Protein AF-A0A7S0VWJ6-F1 (afdb_monomer_lite)

Foldseek 3Di:
DDDDDDDDDDDDDDDPPPPPPLFDDAQWEWLDSVDDIGGAAPQWHDDRYNDIDGPAPPFDWDDDDGAIDTQFHPWQWAFAPPVDRNHTHTHGHDLQWAWAGNRDNVTDTDGDDPPCWHAPRRYDTDPDDPPPDDPPDPPPPPPDDPPPVVVVVPPD

Radius of gyration: 28.24 Å; chains: 1; bounding box: 87×66×67 Å

pLDDT: mean 74.47, std 19.76, range [38.5, 94.38]

Organism: NCBI:txid464990

Structure (mmCIF, N/CA/C/O backbone):
data_AF-A0A7S0VWJ6-F1
#
_entry.id   AF-A0A7S0VWJ6-F1
#
loop_
_atom_site.group_PDB
_atom_site.id
_atom_site.type_symbol
_atom_site.label_atom_id
_atom_site.label_alt_id
_atom_site.label_comp_id
_atom_site.label_asym_id
_atom_site.label_entity_id
_atom_site.label_seq_id
_atom_site.pdbx_PDB_ins_code
_atom_site.Cartn_x
_atom_site.Cartn_y
_atom_site.Cartn_z
_atom_site.occupancy
_atom_site.B_iso_or_equiv
_atom_site.auth_seq_id
_atom_site.auth_comp_id
_atom_site.auth_asym_id
_atom_site.auth_atom_id
_atom_site.pdbx_PDB_model_num
ATOM 1 N N . GLU A 1 1 ? 66.204 1.557 -37.437 1.00 38.50 1 GLU A N 1
ATOM 2 C CA . GLU A 1 1 ? 64.951 2.253 -37.789 1.00 38.50 1 GLU A CA 1
ATOM 3 C C . GLU A 1 1 ? 63.945 1.987 -36.679 1.00 38.50 1 GLU A C 1
ATOM 5 O O . GLU A 1 1 ? 63.497 0.860 -36.525 1.00 38.50 1 GLU A O 1
ATOM 10 N N . GLY A 1 2 ? 63.767 2.957 -35.779 1.00 39.78 2 GLY A N 1
ATOM 11 C CA . GLY A 1 2 ? 63.001 2.805 -34.538 1.00 39.78 2 GLY A CA 1
ATOM 12 C C . GLY A 1 2 ? 61.764 3.691 -34.578 1.00 39.78 2 GLY A C 1
ATOM 13 O O . GLY A 1 2 ? 61.888 4.906 -34.694 1.00 39.78 2 GLY A O 1
ATOM 14 N N . HIS A 1 3 ? 60.581 3.083 -34.526 1.00 42.06 3 HIS A N 1
ATOM 15 C CA . HIS A 1 3 ? 59.308 3.797 -34.582 1.00 42.06 3 HIS A CA 1
ATOM 16 C C . HIS A 1 3 ? 58.908 4.293 -33.188 1.00 42.06 3 HIS A C 1
ATOM 18 O O . HIS A 1 3 ? 58.848 3.530 -32.225 1.00 42.06 3 HIS A O 1
ATOM 24 N N . GLN A 1 4 ? 58.640 5.593 -33.100 1.00 44.69 4 GLN A N 1
ATOM 25 C CA . GLN A 1 4 ? 58.267 6.312 -31.889 1.00 44.69 4 GLN A CA 1
ATOM 26 C C . GLN A 1 4 ? 56.749 6.226 -31.678 1.00 44.69 4 GLN A C 1
ATOM 28 O O . GLN A 1 4 ? 55.974 6.760 -32.468 1.00 44.69 4 GLN A O 1
ATOM 33 N N . ALA A 1 5 ? 56.319 5.537 -30.619 1.00 43.12 5 ALA A N 1
ATOM 34 C CA . ALA A 1 5 ? 54.917 5.458 -30.217 1.00 43.12 5 ALA A CA 1
ATOM 35 C C . ALA A 1 5 ? 54.565 6.611 -29.260 1.00 43.12 5 ALA A C 1
ATOM 37 O O . ALA A 1 5 ? 55.183 6.776 -28.207 1.00 43.12 5 ALA A O 1
ATOM 38 N N . LEU A 1 6 ? 53.559 7.404 -29.632 1.00 42.78 6 LEU A N 1
ATOM 39 C CA . LEU A 1 6 ? 52.974 8.461 -28.808 1.00 42.78 6 LEU A CA 1
ATOM 40 C C . LEU A 1 6 ? 52.219 7.840 -27.618 1.00 42.78 6 LEU A C 1
ATOM 42 O O . LEU A 1 6 ? 51.250 7.105 -27.798 1.00 42.78 6 LEU A O 1
ATOM 46 N N . ARG A 1 7 ? 52.667 8.142 -26.392 1.00 40.19 7 ARG A N 1
ATOM 47 C CA . ARG A 1 7 ? 51.952 7.845 -25.141 1.00 40.19 7 ARG A CA 1
ATOM 48 C C . ARG A 1 7 ? 50.910 8.932 -24.878 1.00 40.19 7 ARG A C 1
ATOM 50 O O . ARG A 1 7 ? 51.279 10.066 -24.592 1.00 40.19 7 ARG A O 1
ATOM 57 N N . PHE A 1 8 ? 49.636 8.555 -24.887 1.00 40.03 8 PHE A N 1
ATOM 58 C CA . PHE A 1 8 ? 48.571 9.305 -24.220 1.00 40.03 8 PHE A CA 1
ATOM 59 C C . PHE A 1 8 ? 48.316 8.688 -22.831 1.00 40.03 8 PHE A C 1
ATOM 61 O O . PHE A 1 8 ? 48.251 7.460 -22.731 1.00 40.03 8 PHE A O 1
ATOM 68 N N . PRO A 1 9 ? 48.181 9.486 -21.756 1.00 41.28 9 PRO A N 1
ATOM 69 C CA . PRO A 1 9 ? 47.731 8.983 -20.466 1.00 41.28 9 PRO A CA 1
ATOM 70 C C . PRO A 1 9 ? 46.206 8.806 -20.501 1.00 41.28 9 PRO A C 1
ATOM 72 O O . PRO A 1 9 ? 45.460 9.780 -20.571 1.00 41.28 9 PRO A O 1
ATOM 75 N N . PHE A 1 10 ? 45.746 7.556 -20.466 1.00 39.78 10 PHE A N 1
ATOM 76 C CA . PHE A 1 10 ? 44.341 7.237 -20.218 1.00 39.78 10 PHE A CA 1
ATOM 77 C C . PHE A 1 10 ? 44.035 7.460 -18.730 1.00 39.78 10 PHE A C 1
ATOM 79 O O . PHE A 1 10 ? 44.738 6.890 -17.888 1.00 39.78 10 PHE A O 1
ATOM 86 N N . PRO A 1 11 ? 43.018 8.261 -18.373 1.00 45.56 11 PRO A N 1
ATOM 87 C CA . PRO A 1 11 ? 42.529 8.283 -17.012 1.00 45.56 11 PRO A CA 1
ATOM 88 C C . PRO A 1 11 ? 41.742 6.998 -16.763 1.00 45.56 11 PRO A C 1
ATOM 90 O O . PRO A 1 11 ? 40.836 6.653 -17.515 1.00 45.56 11 PRO A O 1
ATOM 93 N N . GLY A 1 12 ? 42.142 6.308 -15.701 1.00 42.41 12 GLY A N 1
ATOM 94 C CA . GLY A 1 12 ? 41.220 5.818 -14.688 1.00 42.41 12 GLY A CA 1
ATOM 95 C C . GLY A 1 12 ? 40.019 5.009 -15.163 1.00 42.41 12 GLY A C 1
ATOM 96 O O . GLY A 1 12 ? 38.969 5.551 -15.478 1.00 42.41 12 GLY A O 1
ATOM 97 N N . ASP A 1 13 ? 40.170 3.714 -14.928 1.00 41.53 13 ASP A N 1
ATOM 98 C CA . ASP A 1 13 ? 39.228 2.950 -14.118 1.00 41.53 13 ASP A CA 1
ATOM 99 C C . ASP A 1 13 ? 38.172 2.094 -14.833 1.00 41.53 13 ASP A C 1
ATOM 101 O O . ASP A 1 13 ? 37.427 2.495 -15.722 1.00 41.53 13 ASP A O 1
ATOM 105 N N . THR A 1 14 ? 38.166 0.865 -14.325 1.00 42.28 14 THR A N 1
ATOM 106 C CA . THR A 1 14 ? 37.174 -0.194 -14.400 1.00 42.28 14 THR A CA 1
ATOM 107 C C . THR A 1 14 ? 36.882 -0.802 -15.770 1.00 42.28 14 THR A C 1
ATOM 109 O O . THR A 1 14 ? 35.989 -0.424 -16.524 1.00 42.28 14 THR A O 1
ATOM 112 N N . THR A 1 15 ? 37.588 -1.909 -16.007 1.00 43.12 15 THR A N 1
ATOM 113 C CA . THR A 1 15 ? 37.063 -3.098 -16.682 1.00 43.12 15 THR A CA 1
ATOM 114 C C . THR A 1 15 ? 35.561 -3.238 -16.440 1.00 43.12 15 THR A C 1
ATOM 116 O O . THR A 1 15 ? 35.116 -3.616 -15.355 1.00 43.12 15 THR A O 1
ATOM 119 N N . LYS A 1 16 ? 34.779 -2.920 -17.470 1.00 46.81 16 LYS A N 1
ATOM 120 C CA . LYS A 1 16 ? 33.345 -3.164 -17.536 1.00 46.81 16 LYS A CA 1
ATOM 121 C C . LYS A 1 16 ? 33.151 -4.675 -17.624 1.00 46.81 16 LYS A C 1
ATOM 123 O O . LYS A 1 16 ? 33.105 -5.252 -18.707 1.00 46.81 16 LYS A O 1
ATOM 128 N N . THR A 1 17 ? 33.122 -5.321 -16.464 1.00 39.47 17 THR A N 1
ATOM 129 C CA . THR A 1 17 ? 32.684 -6.701 -16.302 1.00 39.47 17 THR A CA 1
ATOM 130 C C . THR A 1 17 ? 31.274 -6.792 -16.875 1.00 39.47 17 THR A C 1
ATOM 132 O O . THR A 1 17 ? 30.316 -6.296 -16.287 1.00 39.47 17 THR A O 1
ATOM 135 N N . LEU A 1 18 ? 31.153 -7.384 -18.062 1.00 49.75 18 LEU A N 1
ATOM 136 C CA . LEU A 1 18 ? 29.891 -7.796 -18.666 1.00 49.75 18 LEU A CA 1
ATOM 137 C C . LEU A 1 18 ? 29.324 -8.965 -17.849 1.00 49.75 18 LEU A C 1
ATOM 139 O O . LEU A 1 18 ? 29.356 -10.117 -18.264 1.00 49.75 18 LEU A O 1
ATOM 143 N N . VAL A 1 19 ? 28.833 -8.662 -16.652 1.00 44.47 19 VAL A N 1
ATOM 144 C CA . VAL A 1 19 ? 27.872 -9.484 -15.923 1.00 44.47 19 VAL A CA 1
ATOM 145 C C . VAL A 1 19 ? 26.616 -8.636 -15.901 1.00 44.47 19 VAL A C 1
ATOM 147 O O . VAL A 1 19 ? 26.580 -7.615 -15.218 1.00 44.47 19 VAL A O 1
ATOM 150 N N . GLY A 1 20 ? 25.633 -9.009 -16.723 1.00 49.31 20 GLY A N 1
ATOM 151 C CA . GLY A 1 20 ? 24.338 -8.343 -16.817 1.00 49.31 20 GLY A CA 1
ATOM 152 C C . GLY A 1 20 ? 23.687 -8.247 -15.443 1.00 49.31 20 GLY A C 1
ATOM 153 O O . GLY A 1 20 ? 23.002 -9.159 -15.000 1.00 49.31 20 GLY A O 1
ATOM 154 N N . SER A 1 21 ? 23.939 -7.142 -14.756 1.00 54.03 21 SER A N 1
ATOM 155 C CA . SER A 1 21 ? 23.242 -6.756 -13.544 1.00 54.03 21 SER A CA 1
ATOM 156 C C . SER A 1 21 ? 22.253 -5.695 -13.977 1.00 54.03 21 SER A C 1
ATOM 158 O O . SER A 1 21 ? 22.536 -4.505 -13.899 1.00 54.03 21 SER A O 1
ATOM 160 N N . SER A 1 22 ? 21.117 -6.142 -14.507 1.00 65.25 22 SER A N 1
ATOM 161 C CA . SER A 1 22 ? 19.922 -5.334 -14.760 1.00 65.25 22 SER A CA 1
ATOM 162 C C . SER A 1 22 ? 19.324 -4.886 -13.423 1.00 65.25 22 SER A C 1
ATOM 164 O O . SER A 1 22 ? 18.241 -5.309 -13.030 1.00 65.25 22 SER A O 1
ATOM 166 N N . ARG A 1 23 ? 20.103 -4.108 -12.668 1.00 77.44 23 ARG A N 1
ATOM 167 C CA . ARG A 1 23 ? 19.723 -3.523 -11.390 1.00 77.44 23 ARG A CA 1
ATOM 168 C C . ARG A 1 23 ? 19.646 -2.018 -11.558 1.00 77.44 23 ARG A C 1
ATOM 170 O O . ARG A 1 23 ? 20.556 -1.406 -12.117 1.00 77.44 23 ARG A O 1
ATOM 177 N N . CYS A 1 24 ? 18.560 -1.449 -11.068 1.00 86.44 24 CYS A N 1
ATOM 178 C CA . CYS A 1 24 ? 18.380 -0.009 -11.005 1.00 86.44 24 CYS A CA 1
ATOM 179 C C . CYS A 1 24 ? 19.172 0.606 -9.849 1.00 86.44 24 CYS A C 1
ATOM 181 O O . CYS A 1 24 ? 19.706 -0.110 -8.998 1.00 86.44 24 CYS A O 1
ATOM 183 N N . GLY A 1 25 ? 19.262 1.938 -9.849 1.00 83.81 25 GLY A N 1
ATOM 184 C CA . GLY A 1 25 ? 19.935 2.691 -8.796 1.00 83.81 25 GLY A CA 1
ATOM 185 C C . GLY A 1 25 ? 19.255 2.558 -7.431 1.00 83.81 25 GLY A C 1
ATOM 186 O O . GLY A 1 25 ? 18.209 1.923 -7.273 1.00 83.81 25 GLY A O 1
ATOM 187 N N . GLU A 1 26 ? 19.861 3.178 -6.423 1.00 82.62 26 GLU A N 1
ATOM 188 C CA . GLU A 1 26 ? 19.284 3.260 -5.082 1.00 82.62 26 GLU A CA 1
ATOM 189 C C . GLU A 1 26 ? 17.925 3.983 -5.122 1.00 82.62 26 GLU A C 1
ATOM 191 O O . GLU A 1 26 ? 17.769 4.996 -5.803 1.00 82.62 26 GLU A O 1
ATOM 196 N N . GLY A 1 27 ? 16.918 3.439 -4.429 1.00 85.00 27 GLY A N 1
ATOM 197 C CA . GLY A 1 27 ? 15.562 3.999 -4.440 1.00 85.00 27 GLY A CA 1
ATOM 198 C C . GLY A 1 27 ? 14.774 3.751 -5.732 1.00 85.00 27 GLY A C 1
ATOM 199 O O . GLY A 1 27 ? 13.761 4.406 -5.965 1.00 85.00 27 GLY A O 1
ATOM 200 N N . GLN A 1 28 ? 15.203 2.805 -6.570 1.00 90.50 28 GLN A N 1
ATOM 201 C CA . GLN A 1 28 ? 14.494 2.401 -7.786 1.00 90.50 28 GLN A CA 1
ATOM 202 C C . GLN A 1 28 ? 14.217 0.893 -7.806 1.00 90.50 28 GLN A C 1
ATOM 204 O O . GLN A 1 28 ? 14.776 0.127 -7.019 1.00 90.50 28 GLN A O 1
ATOM 209 N N . TYR A 1 29 ? 13.343 0.459 -8.710 1.00 91.06 29 TYR A N 1
ATOM 210 C CA . TYR A 1 29 ? 13.063 -0.948 -8.991 1.00 91.06 29 TYR A CA 1
ATOM 211 C C . TYR A 1 29 ? 12.850 -1.178 -10.488 1.00 91.06 29 TYR A C 1
ATOM 213 O O . TYR A 1 29 ? 12.672 -0.240 -11.267 1.00 91.06 29 TYR A O 1
ATOM 221 N N . ILE A 1 30 ? 12.875 -2.450 -10.877 1.00 91.56 30 ILE A N 1
ATOM 222 C CA . ILE A 1 30 ? 12.587 -2.908 -12.235 1.00 91.56 30 ILE A CA 1
ATOM 223 C C . ILE A 1 30 ? 11.862 -4.243 -12.152 1.00 91.56 30 ILE A C 1
ATOM 225 O O . ILE A 1 30 ? 12.344 -5.159 -11.490 1.00 91.56 30 ILE A O 1
ATOM 229 N N . LEU A 1 31 ? 10.691 -4.342 -12.782 1.00 90.00 31 LEU A N 1
ATOM 230 C CA . LEU A 1 31 ? 9.898 -5.575 -12.792 1.00 90.00 31 LEU A CA 1
ATOM 231 C C . LEU A 1 31 ? 10.417 -6.593 -13.805 1.00 90.00 31 LEU A C 1
ATOM 233 O O . LEU A 1 31 ? 10.456 -7.786 -13.516 1.00 90.00 31 LEU A O 1
ATOM 237 N N . ASP A 1 32 ? 10.833 -6.104 -14.968 1.00 86.94 32 ASP A N 1
ATOM 238 C CA . ASP A 1 32 ? 11.315 -6.906 -16.082 1.00 86.94 32 ASP A CA 1
ATOM 239 C C . ASP A 1 32 ? 12.535 -6.212 -16.709 1.00 86.94 32 ASP A C 1
ATOM 241 O O . ASP A 1 32 ? 12.514 -4.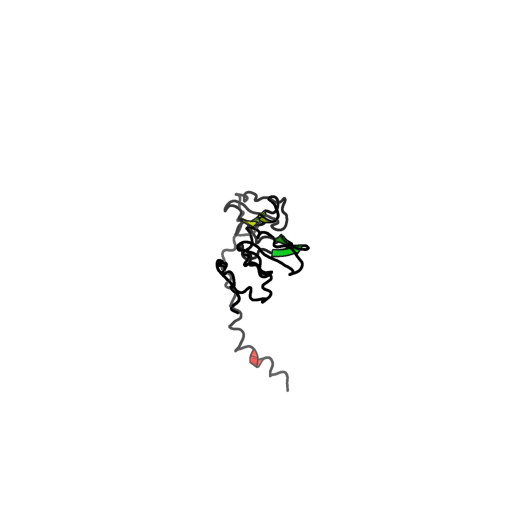989 -16.861 1.00 86.94 32 ASP A O 1
ATOM 245 N N . PRO A 1 33 ? 13.602 -6.946 -17.069 1.00 83.00 33 PRO A N 1
ATOM 246 C CA . PRO A 1 33 ? 14.830 -6.368 -17.618 1.00 83.00 33 PRO A CA 1
ATOM 247 C C . PRO A 1 33 ? 14.651 -5.610 -18.944 1.00 83.00 33 PRO A C 1
ATOM 249 O O . PRO A 1 33 ? 15.568 -4.892 -19.342 1.00 83.00 33 PRO A O 1
ATOM 252 N N . PHE A 1 34 ? 13.520 -5.768 -19.637 1.00 84.25 34 PHE A N 1
ATOM 253 C CA . PHE A 1 34 ? 13.177 -5.011 -20.841 1.00 84.25 34 PHE A CA 1
ATOM 254 C C . PHE A 1 34 ? 12.495 -3.667 -20.539 1.00 84.25 34 PHE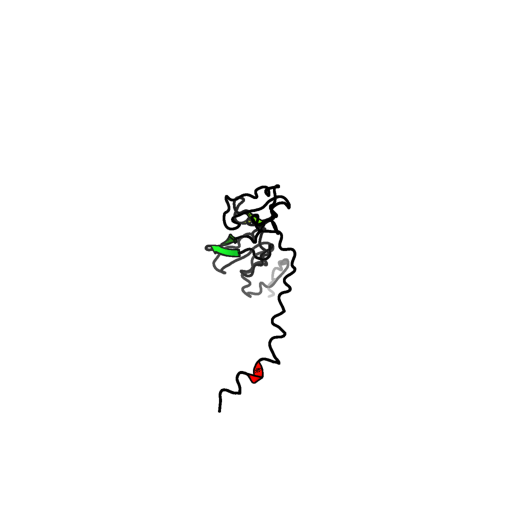 A C 1
ATOM 256 O O . PHE A 1 34 ? 12.368 -2.844 -21.448 1.00 84.25 34 PHE A O 1
ATOM 263 N N . PHE A 1 35 ? 12.080 -3.417 -19.293 1.00 85.50 35 PHE A N 1
ATOM 264 C CA . PHE A 1 35 ? 11.510 -2.138 -18.869 1.00 85.50 35 PHE A CA 1
ATOM 265 C C . PHE A 1 35 ? 12.568 -1.143 -18.391 1.00 85.50 35 PHE A C 1
ATOM 267 O O . PHE A 1 35 ? 13.731 -1.468 -18.149 1.00 85.50 35 PHE A O 1
ATOM 274 N N . SER A 1 36 ? 12.140 0.112 -18.270 1.00 87.88 36 SER A N 1
ATOM 275 C CA . SER A 1 36 ? 12.962 1.172 -17.698 1.00 87.88 36 SER A CA 1
ATOM 276 C C . SER A 1 36 ? 12.925 1.140 -16.168 1.00 87.88 36 SER A C 1
ATOM 278 O O . SER A 1 36 ? 11.993 0.619 -15.560 1.00 87.88 36 SER A O 1
ATOM 280 N N . CYS A 1 37 ? 13.961 1.689 -15.534 1.00 89.56 37 CYS A N 1
ATOM 281 C CA . CYS A 1 37 ? 13.994 1.814 -14.082 1.00 89.56 37 CYS A CA 1
ATOM 282 C C . CYS A 1 37 ? 12.912 2.773 -13.589 1.00 89.56 37 CYS A C 1
ATOM 284 O O . CYS A 1 37 ? 12.821 3.913 -14.047 1.00 89.56 37 CYS A O 1
ATOM 286 N N . VAL A 1 38 ? 12.147 2.321 -12.602 1.00 90.94 38 VAL A N 1
ATOM 287 C CA . VAL A 1 38 ? 11.044 3.072 -12.008 1.00 90.94 38 VAL A CA 1
ATOM 288 C C . VAL A 1 38 ? 11.432 3.540 -10.607 1.00 90.94 38 VAL A C 1
ATOM 290 O O . VAL A 1 38 ? 12.110 2.828 -9.863 1.00 90.94 38 VAL A O 1
ATOM 293 N N . ASN A 1 39 ? 10.992 4.741 -10.227 1.00 92.62 39 ASN A N 1
ATOM 294 C CA . ASN A 1 39 ? 11.178 5.256 -8.871 1.00 92.62 39 ASN A CA 1
ATOM 295 C C . ASN A 1 39 ? 10.379 4.435 -7.857 1.00 92.62 39 ASN A C 1
ATOM 297 O O . ASN A 1 39 ? 9.200 4.150 -8.065 1.00 92.62 39 ASN A O 1
ATOM 301 N N . CYS A 1 40 ? 11.022 4.080 -6.748 1.00 92.88 40 CYS A N 1
ATOM 302 C CA . CYS A 1 40 ? 10.389 3.316 -5.686 1.00 92.88 40 CYS A CA 1
ATOM 303 C C . CYS A 1 40 ? 9.271 4.126 -5.022 1.00 92.88 40 CYS A C 1
ATOM 305 O O . CYS A 1 40 ? 9.509 5.276 -4.641 1.00 92.88 40 CYS A O 1
ATOM 307 N N . PRO A 1 41 ? 8.070 3.552 -4.852 1.00 93.50 41 PRO A N 1
ATOM 308 C CA . PRO A 1 41 ? 7.033 4.220 -4.098 1.00 93.50 41 PRO A CA 1
ATOM 309 C C . PRO A 1 41 ? 7.384 4.288 -2.613 1.00 93.50 41 PRO A C 1
ATOM 311 O O . PRO A 1 41 ? 7.962 3.355 -2.067 1.00 93.50 41 PRO A O 1
ATOM 314 N N . VAL A 1 42 ? 6.967 5.359 -1.937 1.00 93.12 42 VAL A N 1
ATOM 315 C CA . VAL A 1 42 ? 7.223 5.591 -0.501 1.00 93.12 42 VAL A CA 1
ATOM 316 C C . VAL A 1 42 ? 6.728 4.438 0.383 1.00 93.12 42 VAL A C 1
ATOM 318 O O . VAL A 1 42 ? 7.299 4.178 1.438 1.00 93.12 42 VAL A O 1
ATOM 321 N N . GLY A 1 43 ? 5.663 3.745 -0.024 1.00 92.81 43 GLY A N 1
ATOM 322 C CA . GLY A 1 43 ? 5.128 2.585 0.684 1.00 92.81 43 GLY A CA 1
ATOM 323 C C . GLY A 1 43 ? 5.887 1.270 0.456 1.00 92.81 43 GLY A C 1
ATOM 324 O O . GLY A 1 43 ? 5.509 0.264 1.060 1.00 92.81 43 GLY A O 1
ATOM 325 N N . LEU A 1 44 ? 6.933 1.258 -0.376 1.00 93.06 44 LEU A N 1
ATOM 326 C CA . LEU A 1 44 ? 7.798 0.106 -0.626 1.00 93.06 44 LEU A CA 1
ATOM 327 C C . LEU A 1 44 ? 9.261 0.411 -0.276 1.00 93.06 44 LEU A C 1
ATOM 329 O O . LEU A 1 44 ? 9.733 1.542 -0.307 1.00 93.06 44 LEU A O 1
ATOM 333 N N . ILE A 1 45 ? 9.997 -0.653 0.014 1.00 92.56 45 ILE A N 1
ATOM 334 C CA . ILE A 1 45 ? 11.449 -0.675 0.128 1.00 92.56 45 ILE A CA 1
ATOM 335 C C . ILE A 1 45 ? 11.969 -1.394 -1.114 1.00 92.56 45 ILE A C 1
ATOM 337 O O . ILE A 1 45 ? 11.696 -2.582 -1.307 1.00 92.56 45 ILE A O 1
ATOM 341 N N . CYS A 1 46 ? 12.707 -0.671 -1.957 1.00 92.06 46 CYS A N 1
ATOM 342 C CA . CYS A 1 46 ? 13.256 -1.187 -3.209 1.00 92.06 46 CYS A CA 1
ATOM 343 C C . CYS A 1 46 ? 14.784 -1.262 -3.167 1.00 92.06 46 CYS A C 1
ATOM 345 O O . CYS A 1 46 ? 15.448 -0.409 -2.584 1.00 92.06 46 CYS A O 1
ATOM 347 N N . ASN A 1 47 ? 15.343 -2.271 -3.837 1.00 88.88 47 ASN A N 1
ATOM 348 C CA . ASN A 1 47 ? 16.783 -2.553 -3.886 1.00 88.88 47 ASN A CA 1
ATOM 349 C C . ASN A 1 47 ? 17.349 -2.568 -5.323 1.00 88.88 47 ASN A C 1
ATOM 351 O O . ASN A 1 47 ? 18.360 -3.227 -5.587 1.00 88.88 47 ASN A O 1
ATOM 355 N N . GLY A 1 48 ? 16.662 -1.921 -6.266 1.00 87.19 48 GLY A N 1
ATOM 356 C CA . GLY A 1 48 ? 17.027 -1.935 -7.680 1.00 87.19 48 GLY A CA 1
ATOM 357 C C . GLY A 1 48 ? 16.571 -3.178 -8.448 1.00 87.19 48 GLY A C 1
ATOM 358 O O . GLY A 1 48 ? 16.985 -3.343 -9.590 1.00 87.19 48 GLY A O 1
ATOM 359 N N . THR A 1 49 ? 15.758 -4.063 -7.862 1.00 88.25 49 THR A N 1
ATOM 360 C CA . THR A 1 49 ? 15.241 -5.288 -8.513 1.00 88.25 49 THR A CA 1
ATOM 361 C C . THR A 1 49 ? 13.718 -5.379 -8.418 1.00 88.25 49 THR A C 1
ATOM 363 O O . THR A 1 49 ? 13.084 -4.487 -7.866 1.00 88.25 49 THR A O 1
ATOM 366 N N . ASN A 1 50 ? 13.126 -6.463 -8.923 1.00 87.25 50 ASN A N 1
ATOM 367 C CA . ASN A 1 50 ? 11.696 -6.752 -8.789 1.00 87.25 50 ASN A CA 1
ATOM 368 C C . ASN A 1 50 ? 11.298 -7.223 -7.377 1.00 87.25 50 ASN A C 1
ATOM 370 O O . ASN A 1 50 ? 10.113 -7.384 -7.093 1.00 87.25 50 ASN A O 1
ATOM 374 N N . LEU A 1 51 ? 12.272 -7.467 -6.496 1.00 88.62 51 LEU A N 1
ATOM 375 C CA . LEU A 1 51 ? 12.034 -7.843 -5.108 1.00 88.62 51 LEU A CA 1
ATOM 376 C C . LEU A 1 51 ? 11.879 -6.580 -4.259 1.00 88.62 51 LEU A C 1
ATOM 378 O O . LEU A 1 51 ? 12.860 -5.903 -3.949 1.00 88.62 51 LEU A O 1
ATOM 382 N N . VAL A 1 52 ? 10.639 -6.293 -3.870 1.00 90.44 52 VAL A N 1
ATOM 383 C CA . VAL A 1 52 ? 10.271 -5.156 -3.019 1.00 90.44 52 VAL A CA 1
ATOM 384 C C . VAL A 1 52 ? 9.640 -5.640 -1.719 1.00 90.44 52 VAL A C 1
ATOM 386 O O . VAL A 1 52 ? 9.088 -6.739 -1.655 1.00 90.44 52 VAL A O 1
ATOM 389 N N . GLN A 1 53 ? 9.718 -4.820 -0.675 1.00 92.31 53 GLN A N 1
ATOM 390 C CA . GLN A 1 53 ? 9.076 -5.098 0.611 1.00 92.31 53 GLN A CA 1
ATOM 391 C C . GLN A 1 53 ? 8.118 -3.966 0.983 1.00 92.31 53 GLN A C 1
ATOM 393 O O . GLN A 1 53 ? 8.494 -2.804 0.844 1.00 92.31 53 GLN A O 1
ATOM 398 N N . PRO A 1 54 ? 6.901 -4.257 1.467 1.00 93.69 54 PRO A N 1
ATOM 399 C CA . PRO A 1 54 ? 6.004 -3.220 1.949 1.00 93.69 54 PRO A CA 1
ATOM 400 C C . PRO A 1 54 ? 6.536 -2.599 3.240 1.00 93.69 54 PRO A C 1
ATOM 402 O O . PRO A 1 54 ? 6.932 -3.302 4.166 1.00 93.69 54 PRO A O 1
ATOM 405 N N . VAL A 1 55 ? 6.513 -1.268 3.308 1.00 94.19 55 VAL A N 1
ATOM 406 C CA . VAL A 1 55 ? 6.846 -0.519 4.531 1.00 94.19 55 VAL A CA 1
ATOM 407 C C . VAL A 1 55 ? 5.791 -0.762 5.612 1.00 94.19 55 VAL A C 1
ATOM 409 O O . VAL A 1 55 ? 6.109 -0.845 6.795 1.00 94.19 55 VAL A O 1
ATOM 412 N N . THR A 1 56 ? 4.526 -0.886 5.208 1.00 92.62 56 THR A N 1
ATOM 413 C CA . THR A 1 56 ? 3.408 -1.198 6.101 1.00 92.62 56 THR A CA 1
ATOM 414 C C . THR A 1 56 ? 3.083 -2.686 6.018 1.00 92.62 56 THR A C 1
ATOM 416 O O . THR A 1 56 ? 2.683 -3.180 4.964 1.00 92.62 56 THR A O 1
ATOM 419 N N . GLU A 1 57 ? 3.226 -3.402 7.131 1.00 92.00 57 GLU A N 1
ATOM 420 C CA . GLU A 1 57 ? 2.880 -4.823 7.205 1.00 92.00 57 GLU A CA 1
ATOM 421 C C . GLU A 1 57 ? 1.392 -5.048 6.894 1.00 92.00 57 GLU A C 1
ATOM 423 O O . GLU A 1 57 ? 0.525 -4.325 7.383 1.00 92.00 57 GLU A O 1
ATOM 428 N N . GLY A 1 58 ? 1.095 -6.042 6.055 1.00 88.81 58 GLY A N 1
ATOM 429 C CA . GLY A 1 58 ? -0.270 -6.335 5.608 1.00 88.81 58 GLY A CA 1
ATOM 430 C C . GLY A 1 58 ? -0.789 -5.443 4.474 1.00 88.81 58 GLY A C 1
ATOM 431 O O . GLY A 1 58 ? -1.935 -5.612 4.073 1.00 88.81 58 GLY A O 1
ATOM 432 N N . ALA A 1 59 ? 0.019 -4.522 3.934 1.00 93.62 59 ALA A N 1
ATOM 433 C CA . ALA A 1 59 ? -0.325 -3.806 2.706 1.00 93.62 59 ALA A CA 1
ATOM 434 C C . ALA A 1 59 ? -0.236 -4.733 1.484 1.00 93.62 59 ALA A C 1
ATOM 436 O O . ALA A 1 59 ? 0.745 -5.465 1.316 1.00 93.62 59 ALA A O 1
ATOM 437 N N . VAL A 1 60 ? -1.238 -4.669 0.609 1.00 93.69 60 VAL A N 1
ATOM 438 C CA . VAL A 1 60 ? -1.331 -5.499 -0.594 1.00 93.69 60 VAL A CA 1
ATOM 439 C C . VAL A 1 60 ? -0.938 -4.676 -1.809 1.00 93.69 60 VAL A C 1
ATOM 441 O O . VAL A 1 60 ? -1.558 -3.661 -2.133 1.00 93.69 60 VAL A O 1
ATOM 444 N N . TRP A 1 61 ? 0.087 -5.155 -2.505 1.00 93.94 61 TRP A N 1
ATOM 445 C CA . TRP A 1 61 ? 0.602 -4.556 -3.728 1.00 93.94 61 TRP A CA 1
ATOM 446 C C . TRP A 1 61 ? 0.408 -5.514 -4.892 1.00 93.94 61 TRP A C 1
ATOM 448 O O . TRP A 1 61 ? 0.631 -6.718 -4.760 1.00 93.94 61 TRP A O 1
ATOM 458 N N . VAL A 1 62 ? 0.031 -4.970 -6.041 1.00 93.38 62 VAL A N 1
ATOM 459 C CA . VAL A 1 62 ? -0.070 -5.711 -7.299 1.00 93.38 62 VAL A CA 1
ATOM 460 C C . VAL A 1 62 ? 0.826 -5.075 -8.347 1.00 93.38 62 VAL A C 1
ATOM 462 O O . VAL A 1 62 ? 1.152 -3.891 -8.279 1.00 93.38 62 VAL A O 1
ATOM 465 N N . THR A 1 63 ? 1.229 -5.864 -9.331 1.00 91.38 63 THR A N 1
ATOM 466 C CA . THR A 1 63 ? 1.911 -5.363 -10.523 1.00 91.38 63 THR A CA 1
ATOM 467 C C . THR A 1 63 ? 0.876 -4.924 -11.557 1.00 91.38 63 THR A C 1
ATOM 469 O O . THR A 1 63 ? 0.041 -5.731 -11.964 1.00 91.38 63 THR A O 1
ATOM 472 N N . ASP A 1 64 ? 0.954 -3.673 -12.000 1.00 89.06 64 ASP A N 1
ATOM 473 C CA . ASP A 1 64 ? 0.151 -3.079 -13.071 1.00 89.06 64 ASP A CA 1
ATOM 474 C C . ASP A 1 64 ? 1.090 -2.653 -14.212 1.00 89.06 64 ASP A C 1
ATOM 476 O O . ASP A 1 64 ? 1.693 -1.577 -14.194 1.00 89.06 64 ASP A O 1
ATOM 480 N N . GLY A 1 65 ? 1.289 -3.553 -15.179 1.00 88.31 65 GLY A N 1
ATOM 481 C CA . GLY A 1 65 ? 2.263 -3.367 -16.256 1.00 88.31 65 GLY A CA 1
ATOM 482 C C . GLY A 1 65 ? 3.705 -3.342 -15.737 1.00 88.31 65 GLY A C 1
ATOM 483 O O . GLY A 1 65 ? 4.188 -4.334 -15.198 1.00 88.31 65 GLY A O 1
ATOM 484 N N . GLU A 1 66 ? 4.391 -2.210 -15.913 1.00 89.19 66 GLU A N 1
ATOM 485 C CA . GLU A 1 66 ? 5.771 -1.989 -15.448 1.00 89.19 66 GLU A CA 1
ATOM 486 C C . GLU A 1 66 ? 5.856 -1.389 -14.025 1.00 89.19 66 GLU A C 1
ATOM 488 O O . GLU A 1 66 ? 6.954 -1.157 -13.520 1.00 89.19 66 GLU A O 1
ATOM 493 N N . PHE A 1 67 ? 4.714 -1.175 -13.352 1.00 91.12 67 PHE A N 1
ATOM 494 C CA . PHE A 1 67 ? 4.633 -0.498 -12.053 1.00 91.12 67 PHE A CA 1
ATOM 495 C C . PHE A 1 67 ? 4.055 -1.385 -10.943 1.00 91.12 67 PHE A C 1
ATOM 497 O O . PHE A 1 67 ? 3.230 -2.262 -11.188 1.00 91.12 67 PHE A O 1
ATOM 504 N N . PHE A 1 68 ? 4.424 -1.102 -9.693 1.00 91.69 68 PHE A N 1
ATOM 505 C CA . PHE A 1 68 ? 3.688 -1.562 -8.516 1.00 91.69 68 PHE A CA 1
ATOM 506 C C . PHE A 1 68 ? 2.574 -0.577 -8.143 1.00 91.69 68 PHE A C 1
ATOM 508 O O . PHE A 1 68 ? 2.799 0.633 -8.036 1.00 91.69 68 PHE A O 1
ATOM 515 N N . THR A 1 69 ? 1.390 -1.118 -7.879 1.00 92.81 69 THR A N 1
ATOM 516 C CA . THR A 1 69 ? 0.200 -0.379 -7.458 1.00 92.81 69 THR A CA 1
ATOM 517 C C . THR A 1 69 ? -0.278 -0.914 -6.115 1.00 92.81 69 THR A C 1
ATOM 519 O O . THR A 1 69 ? -0.453 -2.121 -5.936 1.00 92.81 69 THR A O 1
ATOM 522 N N . LEU A 1 70 ? -0.471 -0.011 -5.159 1.00 93.81 70 LEU A N 1
ATOM 523 C CA . LEU A 1 70 ? -1.038 -0.325 -3.854 1.00 93.81 70 LEU A CA 1
ATOM 524 C C . LEU A 1 70 ? -2.556 -0.436 -4.002 1.00 93.81 70 LEU A C 1
ATOM 526 O O . LEU A 1 70 ? -3.199 0.518 -4.440 1.00 93.81 70 LEU A O 1
ATOM 530 N N . VAL A 1 71 ? -3.118 -1.592 -3.654 1.00 93.25 71 VAL A N 1
ATOM 531 C CA . VAL A 1 71 ? -4.558 -1.863 -3.822 1.00 93.25 71 VAL A CA 1
ATOM 532 C C . VAL A 1 71 ? -5.303 -1.955 -2.504 1.00 93.25 71 VAL A C 1
ATOM 534 O O . VAL A 1 71 ? -6.493 -1.672 -2.462 1.00 93.25 71 VAL A O 1
ATOM 537 N N . GLU A 1 72 ? -4.621 -2.331 -1.424 1.00 92.38 72 GLU A N 1
ATOM 538 C CA . GLU A 1 72 ? -5.259 -2.486 -0.123 1.00 92.38 72 GLU A CA 1
ATOM 539 C C . GLU A 1 72 ? -4.278 -2.171 0.998 1.00 92.38 72 GLU A C 1
ATOM 541 O O . GLU A 1 72 ? -3.102 -2.549 0.963 1.00 92.38 72 GLU A O 1
ATOM 546 N N . CYS A 1 73 ? -4.784 -1.481 2.013 1.00 93.69 73 CYS A N 1
ATOM 547 C CA . CYS A 1 73 ? -4.067 -1.209 3.245 1.00 93.69 73 CYS A CA 1
ATOM 548 C C . CYS A 1 73 ? -4.637 -2.030 4.407 1.00 93.69 73 CYS A C 1
ATOM 550 O O . CYS A 1 73 ? -5.830 -2.334 4.424 1.00 93.69 73 CYS A O 1
ATOM 552 N N . PRO A 1 74 ? -3.817 -2.353 5.420 1.00 92.44 74 PRO A N 1
ATOM 553 C CA . PRO A 1 74 ? -4.309 -3.034 6.609 1.00 92.44 74 PRO A CA 1
ATOM 554 C C . PRO A 1 74 ? -5.335 -2.173 7.356 1.00 92.44 74 PRO A C 1
ATOM 556 O O . PRO A 1 74 ? -5.367 -0.945 7.231 1.00 92.44 74 PRO A O 1
ATOM 559 N N . VAL A 1 75 ? -6.143 -2.824 8.196 1.00 89.38 75 VAL A N 1
ATOM 560 C CA . VAL A 1 75 ? -7.164 -2.159 9.020 1.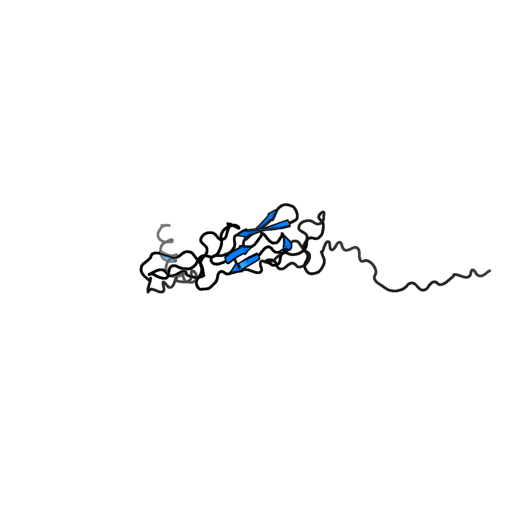00 89.38 75 VAL A CA 1
ATOM 561 C C . VAL A 1 75 ? -6.570 -0.962 9.772 1.00 89.38 75 VAL A C 1
ATOM 563 O O . VAL A 1 75 ? -5.451 -1.011 10.291 1.00 89.38 75 VAL A O 1
ATOM 566 N N . GLY A 1 76 ? -7.322 0.140 9.790 1.00 89.31 76 GLY A N 1
ATOM 567 C CA . GLY A 1 76 ? -6.889 1.391 10.410 1.00 89.31 76 GLY A CA 1
ATOM 568 C C . GLY A 1 76 ? -5.905 2.206 9.585 1.00 89.31 76 GLY A C 1
ATOM 569 O O . GLY A 1 76 ? -5.410 3.216 10.083 1.00 89.31 76 GLY A O 1
ATOM 570 N N . HIS A 1 77 ? -5.623 1.809 8.344 1.00 93.31 77 HIS A N 1
ATOM 571 C CA . HIS A 1 77 ? -4.825 2.593 7.412 1.00 93.31 77 HIS A CA 1
ATOM 572 C C . HIS A 1 77 ? -5.652 2.971 6.185 1.00 93.31 77 HIS A C 1
ATOM 574 O O . HIS A 1 77 ? -6.384 2.155 5.624 1.00 93.31 77 HIS A O 1
ATOM 580 N N . ARG A 1 78 ? -5.522 4.229 5.776 1.00 92.62 78 ARG A N 1
ATOM 581 C CA . ARG A 1 78 ? -6.063 4.776 4.538 1.00 92.62 78 ARG A CA 1
ATOM 582 C C . ARG A 1 78 ? -5.109 4.507 3.382 1.00 92.62 78 ARG A C 1
ATOM 584 O O . ARG A 1 78 ? -3.895 4.667 3.531 1.00 92.62 78 ARG A O 1
ATOM 591 N N . LEU A 1 79 ? -5.688 4.177 2.235 1.00 93.69 79 LEU A N 1
ATOM 592 C CA . LEU A 1 79 ? -5.006 4.068 0.956 1.00 93.69 79 LEU A CA 1
ATOM 593 C C . LEU A 1 79 ? -4.713 5.460 0.375 1.00 93.69 79 LEU A C 1
ATOM 595 O O . LEU A 1 79 ? -5.618 6.142 -0.096 1.00 93.69 79 LEU A O 1
ATOM 599 N N . ASP A 1 80 ? -3.451 5.892 0.392 1.00 92.25 80 ASP A N 1
ATOM 600 C CA . ASP A 1 80 ? -3.028 7.176 -0.180 1.00 92.25 80 ASP A CA 1
ATOM 601 C C . ASP A 1 80 ? -2.296 6.949 -1.511 1.00 92.25 80 ASP A C 1
ATOM 603 O O . ASP A 1 80 ? -1.080 6.767 -1.529 1.00 92.25 80 ASP A O 1
ATOM 607 N N . ILE A 1 81 ? -3.034 6.987 -2.628 1.00 90.31 81 ILE A N 1
ATOM 608 C CA . ILE A 1 81 ? -2.495 6.817 -3.999 1.00 90.31 81 ILE A CA 1
ATOM 609 C C . ILE A 1 81 ? -2.636 8.065 -4.890 1.00 90.31 81 ILE A C 1
ATOM 611 O O . ILE A 1 81 ? -2.105 8.109 -5.996 1.00 90.31 81 ILE A O 1
ATOM 615 N N . GLN A 1 82 ? -3.328 9.108 -4.418 1.00 83.69 82 GLN A N 1
ATOM 616 C CA . GLN A 1 82 ? -3.651 10.299 -5.222 1.00 83.69 82 GLN A CA 1
ATOM 617 C C . GLN A 1 82 ? -2.440 11.194 -5.532 1.00 83.69 82 GLN A C 1
ATOM 619 O O . GLN A 1 82 ? -2.475 11.992 -6.463 1.00 83.69 82 GLN A O 1
ATOM 624 N N . ALA A 1 83 ? -1.364 11.073 -4.754 1.00 83.31 83 ALA A N 1
ATOM 625 C CA . ALA A 1 83 ? -0.183 11.927 -4.859 1.00 83.31 83 ALA A CA 1
ATOM 626 C C . ALA A 1 83 ? 0.829 11.475 -5.930 1.00 83.31 83 ALA A C 1
ATOM 628 O O . ALA A 1 83 ? 1.927 12.022 -5.972 1.00 83.31 83 ALA A O 1
ATOM 629 N N . GLY A 1 84 ? 0.484 10.485 -6.757 1.00 85.81 84 GLY A N 1
ATOM 630 C CA . GLY A 1 84 ? 1.368 9.917 -7.775 1.00 85.81 84 GLY A CA 1
ATOM 631 C C . GLY A 1 84 ? 1.816 8.495 -7.444 1.00 85.81 84 GLY A C 1
ATOM 632 O O . GLY A 1 84 ? 1.676 8.020 -6.313 1.00 85.81 84 GLY A O 1
ATOM 633 N N . ARG A 1 85 ? 2.360 7.804 -8.452 1.00 86.94 85 ARG A N 1
ATOM 634 C CA . ARG A 1 85 ? 2.742 6.385 -8.354 1.00 86.94 85 ARG A CA 1
ATOM 635 C C . ARG A 1 85 ? 3.871 6.173 -7.352 1.00 86.94 85 ARG A C 1
ATOM 637 O O . ARG A 1 85 ? 3.886 5.165 -6.663 1.00 86.94 85 ARG A O 1
ATOM 644 N N . GLU A 1 86 ? 4.767 7.137 -7.237 1.00 88.88 86 GLU A N 1
ATOM 645 C CA . GLU A 1 86 ? 5.894 7.181 -6.312 1.00 88.88 86 GLU A CA 1
ATOM 646 C C . GLU A 1 86 ? 5.483 7.539 -4.875 1.00 88.88 86 GLU A C 1
ATOM 648 O O . GLU A 1 86 ? 6.216 7.273 -3.929 1.00 88.88 86 GLU A O 1
ATOM 653 N N . ASN A 1 87 ? 4.287 8.090 -4.670 1.00 91.81 87 ASN A N 1
ATOM 654 C CA . ASN A 1 87 ? 3.836 8.522 -3.347 1.00 91.81 87 ASN A CA 1
ATOM 655 C C . ASN A 1 87 ? 2.806 7.582 -2.711 1.00 91.81 87 ASN A C 1
ATOM 657 O O . ASN A 1 87 ? 2.339 7.871 -1.604 1.00 91.81 87 ASN A O 1
ATOM 661 N N . GLN A 1 88 ? 2.497 6.468 -3.384 1.00 94.06 88 GLN A N 1
ATOM 662 C CA . GLN A 1 88 ? 1.592 5.428 -2.902 1.00 94.06 88 GLN A CA 1
ATOM 663 C C . GLN A 1 88 ? 2.047 4.899 -1.541 1.00 94.06 88 GLN A C 1
ATOM 665 O O . GLN A 1 88 ? 3.190 4.455 -1.391 1.00 94.06 88 GLN A O 1
ATOM 670 N N . ARG A 1 89 ? 1.164 4.948 -0.541 1.00 94.38 89 ARG A N 1
ATOM 671 C CA . ARG A 1 89 ? 1.433 4.448 0.814 1.00 94.38 89 ARG A CA 1
ATOM 672 C C . ARG A 1 89 ? 0.150 4.176 1.592 1.00 94.38 89 ARG A C 1
ATOM 674 O O . ARG A 1 89 ? -0.916 4.687 1.260 1.00 94.38 89 ARG A O 1
ATOM 681 N N . CYS A 1 90 ? 0.296 3.440 2.686 1.00 94.38 90 CYS A N 1
ATOM 682 C CA . CYS A 1 90 ? -0.740 3.300 3.697 1.00 94.38 90 CYS A CA 1
ATOM 683 C C . CYS A 1 90 ? -0.513 4.313 4.821 1.00 94.38 90 CYS A C 1
ATOM 685 O O . CYS A 1 90 ? 0.513 4.277 5.501 1.00 94.38 90 CYS A O 1
ATOM 687 N N . THR A 1 91 ? -1.475 5.204 5.045 1.00 92.50 91 THR A N 1
ATOM 688 C CA . THR A 1 91 ? -1.407 6.197 6.124 1.00 92.50 91 THR A CA 1
ATOM 689 C C . THR A 1 91 ? -2.315 5.778 7.263 1.00 92.50 91 THR A C 1
ATOM 691 O O . THR A 1 91 ? -3.523 5.642 7.088 1.00 92.50 91 THR A O 1
ATOM 694 N N . LYS A 1 92 ? -1.745 5.592 8.452 1.00 92.19 92 LYS A N 1
ATOM 695 C CA . LYS A 1 92 ? -2.506 5.228 9.649 1.00 92.19 92 LYS A CA 1
ATOM 696 C C . LYS A 1 92 ? -3.513 6.328 10.017 1.00 92.19 92 LYS A C 1
ATOM 698 O O . LYS A 1 92 ? -3.153 7.505 10.066 1.00 92.19 92 LYS A O 1
ATOM 703 N N . CYS A 1 93 ? -4.754 5.939 10.300 1.00 90.81 93 CYS A N 1
ATOM 704 C CA . CYS A 1 93 ? -5.761 6.822 10.882 1.00 90.81 93 CYS A CA 1
ATOM 705 C C . CYS A 1 93 ? -5.370 7.231 12.311 1.00 90.81 93 CYS A C 1
ATOM 707 O O . CYS A 1 93 ? -4.582 6.554 12.981 1.00 90.81 93 CYS A O 1
ATOM 709 N N . ARG A 1 94 ? -5.911 8.356 12.787 1.00 88.75 94 ARG A N 1
ATOM 710 C CA . ARG A 1 94 ? -5.696 8.799 14.172 1.00 88.75 94 ARG A CA 1
ATOM 711 C C . ARG A 1 94 ? -6.341 7.827 15.160 1.00 88.75 94 ARG A C 1
ATOM 713 O O . ARG A 1 94 ? -7.217 7.052 14.797 1.00 88.75 94 ARG A O 1
ATOM 720 N N . GLU A 1 95 ? -5.911 7.874 16.418 1.00 82.00 95 GLU A N 1
ATOM 721 C CA . GLU A 1 95 ? -6.419 6.978 17.471 1.00 82.00 95 GLU A CA 1
ATOM 722 C C . GLU A 1 95 ? -7.925 7.146 17.738 1.00 82.00 95 GLU A C 1
ATOM 724 O O . GLU A 1 95 ? -8.587 6.196 18.149 1.00 82.00 95 GLU A O 1
ATOM 729 N N . ASP A 1 96 ? -8.476 8.333 17.478 1.00 83.88 96 ASP A N 1
ATOM 730 C CA . ASP A 1 96 ? -9.901 8.654 17.587 1.00 83.88 96 ASP A CA 1
ATOM 731 C C . ASP A 1 96 ? -10.661 8.501 16.260 1.00 83.88 96 ASP A C 1
ATOM 733 O O . ASP A 1 96 ? -11.815 8.924 16.152 1.00 83.88 96 ASP A O 1
ATOM 737 N N . GLU A 1 97 ? -10.033 7.910 15.245 1.00 89.69 97 GLU A N 1
ATOM 738 C CA . GLU A 1 97 ? -10.594 7.749 13.912 1.00 89.69 97 GLU A CA 1
ATOM 739 C C . GLU A 1 97 ? -10.582 6.290 13.455 1.00 89.69 97 GLU A C 1
ATOM 741 O O . GLU A 1 97 ? -9.775 5.468 13.881 1.00 89.69 97 GLU A O 1
ATOM 746 N N . PHE A 1 98 ? -11.486 5.977 12.535 1.00 89.56 98 PHE A N 1
ATOM 747 C CA . PHE A 1 98 ? -11.569 4.687 11.884 1.00 89.56 98 PHE A CA 1
ATOM 748 C C . PHE A 1 98 ? -11.804 4.814 10.385 1.00 89.56 98 PHE A C 1
ATOM 750 O O . PHE A 1 98 ? -12.310 5.826 9.897 1.00 89.56 98 PHE A O 1
ATOM 757 N N . ILE A 1 99 ? -11.500 3.748 9.654 1.00 90.12 99 ILE A N 1
ATOM 758 C CA . ILE A 1 99 ? -11.825 3.616 8.235 1.00 90.12 99 ILE A CA 1
ATOM 759 C C . ILE A 1 99 ? -12.646 2.344 8.006 1.00 90.12 99 ILE A C 1
ATOM 761 O O . ILE A 1 99 ? -12.371 1.304 8.598 1.00 90.12 99 ILE A O 1
ATOM 765 N N . MET A 1 100 ? -13.702 2.435 7.189 1.00 84.56 100 MET A N 1
ATOM 766 C CA . MET A 1 100 ? -14.556 1.271 6.885 1.00 84.56 100 MET A CA 1
ATOM 767 C C . MET A 1 100 ? -13.954 0.384 5.798 1.00 84.56 100 MET A C 1
ATOM 769 O O . MET A 1 100 ? -14.152 -0.825 5.822 1.00 84.56 100 MET A O 1
ATOM 773 N N . ARG A 1 101 ? -13.292 1.005 4.818 1.00 87.12 101 ARG A N 1
ATOM 774 C CA . ARG A 1 101 ? -12.763 0.370 3.613 1.00 87.12 101 ARG A CA 1
ATOM 775 C C . ARG A 1 101 ? -11.378 0.927 3.336 1.00 87.12 101 ARG A C 1
ATOM 777 O O . ARG A 1 101 ? -11.251 2.101 3.006 1.00 87.12 101 ARG A O 1
ATOM 784 N N . SER A 1 102 ? -10.366 0.096 3.551 1.00 86.88 102 SER A N 1
ATOM 785 C CA . SER A 1 102 ? -8.955 0.438 3.337 1.00 86.88 102 SER A CA 1
ATOM 786 C C . SER A 1 102 ? -8.478 0.135 1.912 1.00 86.88 102 SER A C 1
ATOM 788 O O . SER A 1 102 ? -7.331 0.421 1.587 1.00 86.88 102 SER A O 1
ATOM 790 N N . ASP A 1 103 ? -9.348 -0.439 1.081 1.00 88.69 103 ASP A N 1
ATOM 791 C CA . ASP A 1 103 ? -9.173 -0.690 -0.353 1.00 88.69 103 ASP A CA 1
ATOM 792 C C . ASP A 1 103 ? -9.662 0.477 -1.229 1.00 88.69 103 ASP A C 1
ATOM 794 O O . ASP A 1 103 ? -9.341 0.560 -2.412 1.00 88.69 103 ASP A O 1
ATOM 798 N N . ASP A 1 104 ? -10.449 1.390 -0.655 1.00 88.56 104 ASP A N 1
ATOM 799 C CA . ASP A 1 104 ? -11.054 2.500 -1.382 1.00 88.56 104 ASP A CA 1
ATOM 800 C C . ASP A 1 104 ? -10.234 3.796 -1.188 1.00 88.56 104 ASP A C 1
ATOM 802 O O . ASP A 1 104 ? -10.073 4.255 -0.053 1.00 88.56 104 ASP A O 1
ATOM 806 N N . PRO A 1 105 ? -9.696 4.400 -2.266 1.00 86.12 105 PRO A N 1
ATOM 807 C CA . PRO A 1 105 ? -8.830 5.579 -2.181 1.00 86.12 105 PRO A CA 1
ATOM 808 C C . PRO A 1 105 ? -9.589 6.898 -1.968 1.00 86.12 105 PRO A C 1
ATOM 810 O O . PRO A 1 105 ? -8.963 7.924 -1.698 1.00 86.12 105 PRO A O 1
ATOM 813 N N . GLU A 1 106 ? -10.915 6.914 -2.126 1.00 87.88 106 GLU A N 1
ATOM 814 C CA . GLU A 1 106 ? -11.753 8.080 -1.818 1.00 87.88 106 GLU A CA 1
ATOM 815 C C . GLU A 1 106 ? -12.197 8.070 -0.349 1.00 87.88 106 GLU A C 1
ATOM 817 O O . GLU A 1 106 ? -12.556 9.105 0.226 1.00 87.88 106 GLU A O 1
ATOM 822 N N . MET A 1 107 ? -12.129 6.902 0.290 1.00 88.50 107 MET A N 1
ATOM 823 C CA . MET A 1 107 ? -12.447 6.729 1.692 1.00 88.50 107 MET A CA 1
ATOM 824 C C . MET A 1 107 ? -11.428 7.441 2.589 1.00 88.50 107 MET A C 1
ATOM 826 O O . MET A 1 107 ? -10.215 7.249 2.522 1.00 88.50 107 MET A O 1
ATOM 830 N N . SER A 1 108 ? -11.944 8.257 3.505 1.00 89.50 108 SER A N 1
ATOM 831 C CA . SER A 1 108 ? -11.150 8.969 4.506 1.00 89.50 108 SER A CA 1
ATOM 832 C C . SER A 1 108 ? -11.415 8.436 5.913 1.00 89.50 108 SER A C 1
ATOM 834 O O . SER A 1 108 ? -12.465 7.853 6.193 1.00 89.50 108 SER A O 1
ATOM 836 N N . CYS A 1 109 ? -10.446 8.639 6.809 1.00 90.94 109 CYS A N 1
ATOM 837 C CA . CYS A 1 109 ? -10.608 8.347 8.228 1.00 90.94 109 CYS A CA 1
ATOM 838 C C . CYS A 1 109 ? -11.750 9.203 8.801 1.00 90.94 109 CYS A C 1
ATOM 840 O O . CYS A 1 109 ? -11.842 10.406 8.548 1.00 90.94 109 CYS A O 1
ATOM 842 N N . ARG A 1 110 ? -12.643 8.574 9.562 1.00 90.62 110 ARG A N 1
ATOM 843 C CA . ARG A 1 110 ? -13.816 9.194 10.184 1.00 90.62 110 ARG A CA 1
ATOM 844 C C . ARG A 1 110 ? -13.693 9.101 11.690 1.00 90.62 110 ARG A C 1
ATOM 846 O O . ARG A 1 110 ? -13.186 8.113 12.200 1.00 90.62 110 ARG A O 1
ATOM 853 N N . LYS A 1 111 ? -14.222 10.083 12.416 1.00 88.44 111 LYS A N 1
ATOM 854 C CA . LYS A 1 111 ? -14.206 10.043 13.881 1.00 88.44 111 LYS A CA 1
ATOM 855 C C . LYS A 1 111 ? -14.998 8.868 14.433 1.00 88.44 111 LYS A C 1
ATOM 857 O O . LYS A 1 111 ? -16.126 8.617 14.005 1.00 88.44 111 LYS A O 1
ATOM 862 N N . CYS A 1 112 ? -14.425 8.210 15.428 1.00 84.94 112 CYS A N 1
ATOM 863 C CA . CYS A 1 112 ? -15.088 7.175 16.195 1.00 84.94 112 CYS A CA 1
ATOM 864 C C . CYS A 1 112 ? -16.298 7.743 16.946 1.00 84.94 112 CYS A C 1
ATOM 866 O O . CYS A 1 112 ? -16.198 8.810 17.561 1.00 84.94 112 CYS A O 1
ATOM 868 N N . PRO A 1 113 ? -17.453 7.053 16.918 1.00 82.25 113 PRO A N 1
ATOM 869 C CA . PRO A 1 113 ? -18.607 7.459 17.706 1.00 82.25 113 PRO A CA 1
ATOM 870 C C . PRO A 1 113 ? -18.264 7.388 19.198 1.00 82.25 113 PRO A C 1
ATOM 872 O O . PRO A 1 113 ? -17.816 6.356 19.687 1.00 82.25 113 PRO A O 1
ATOM 875 N N . THR A 1 114 ? -18.501 8.470 19.937 1.00 70.31 114 THR A N 1
ATOM 876 C CA . THR A 1 114 ? -18.178 8.575 21.372 1.00 70.31 114 THR A CA 1
ATOM 877 C C . THR A 1 114 ? -19.166 7.860 22.296 1.00 70.31 114 THR A C 1
ATOM 879 O O . THR A 1 114 ? -18.868 7.667 23.472 1.00 70.31 114 THR A O 1
ATOM 882 N N . ILE A 1 115 ? -20.340 7.455 21.803 1.00 67.12 115 ILE A N 1
ATOM 883 C CA . ILE A 1 115 ? -21.378 6.811 22.618 1.00 67.12 115 ILE A CA 1
ATOM 884 C C . ILE A 1 115 ? -21.330 5.299 22.392 1.00 67.12 115 ILE A C 1
ATOM 886 O O . ILE A 1 115 ? -21.830 4.799 21.389 1.00 67.12 115 ILE A O 1
ATOM 890 N N . GLY A 1 116 ? -20.737 4.574 23.343 1.00 62.47 116 GLY A N 1
ATOM 891 C CA . GLY A 1 116 ? -20.853 3.114 23.445 1.00 62.47 116 GLY A CA 1
ATOM 892 C C . GLY A 1 116 ? -20.129 2.296 22.370 1.00 62.47 116 GLY A C 1
ATOM 893 O O . GLY A 1 116 ? -20.349 1.091 22.304 1.00 62.47 116 GLY A O 1
ATOM 894 N N . ALA A 1 117 ? -19.275 2.913 21.549 1.00 70.94 117 ALA A N 1
ATOM 895 C CA . ALA A 1 117 ? -18.498 2.232 20.520 1.00 70.94 117 ALA A CA 1
ATOM 896 C C . ALA A 1 117 ? -16.995 2.315 20.813 1.00 70.94 117 ALA A C 1
ATOM 898 O O . ALA A 1 117 ? -16.487 3.319 21.306 1.00 70.94 117 ALA A O 1
ATOM 899 N N . THR A 1 118 ? -16.269 1.247 20.495 1.00 75.19 118 THR A N 1
ATOM 900 C CA . THR A 1 118 ? -14.801 1.224 20.482 1.00 75.19 118 THR A CA 1
ATOM 901 C C . THR A 1 118 ? -14.352 0.885 19.067 1.00 75.19 118 THR A C 1
ATOM 903 O O . THR A 1 118 ? -14.898 -0.036 18.458 1.00 75.19 118 THR A O 1
ATOM 906 N N . CYS A 1 119 ? -13.376 1.628 18.549 1.00 80.38 119 CYS A N 1
ATOM 907 C CA . CYS A 1 119 ? -12.732 1.361 17.265 1.00 80.38 119 CYS A CA 1
ATOM 908 C C . CYS A 1 119 ? -11.382 0.676 17.515 1.00 80.38 119 CYS A C 1
ATOM 910 O O . CYS A 1 119 ? -10.374 1.357 17.725 1.00 80.38 119 CYS A O 1
ATOM 912 N N . PRO A 1 120 ? -11.320 -0.662 17.567 1.00 78.00 120 PRO A N 1
ATOM 913 C CA . PRO A 1 120 ? -10.051 -1.346 17.755 1.00 78.00 120 PRO A CA 1
ATOM 914 C C . PRO A 1 120 ? -9.149 -1.113 16.538 1.00 78.00 120 PRO A C 1
ATOM 916 O O . PRO A 1 120 ? -9.559 -1.344 15.403 1.00 78.00 120 PRO A O 1
ATOM 919 N N . ASN A 1 121 ? -7.912 -0.667 16.776 1.00 80.12 121 ASN A N 1
ATOM 920 C CA . ASN A 1 121 ? -6.881 -0.483 15.746 1.00 80.12 121 ASN A CA 1
ATOM 921 C C . ASN A 1 121 ? -7.304 0.412 14.561 1.00 80.12 121 ASN A C 1
ATOM 923 O O . ASN A 1 121 ? -6.870 0.169 13.441 1.00 80.12 121 ASN A O 1
ATOM 927 N N . GLY A 1 122 ? -8.170 1.412 14.772 1.00 79.69 122 GLY A N 1
ATOM 928 C CA . GLY A 1 122 ? -8.694 2.259 13.688 1.00 79.69 122 GLY A CA 1
ATOM 929 C C . GLY A 1 122 ? -9.633 1.529 12.715 1.00 79.69 122 GLY A C 1
ATOM 930 O O . GLY A 1 122 ? -9.938 2.031 11.632 1.00 79.69 122 GLY A O 1
ATOM 931 N N . GLY A 1 123 ? -10.086 0.328 13.078 1.00 81.56 123 GLY A N 1
ATOM 932 C CA . GLY A 1 123 ? -11.123 -0.405 12.366 1.00 81.56 123 GLY A CA 1
ATOM 933 C C . GLY A 1 123 ? -12.531 0.094 12.703 1.00 81.56 123 GLY A C 1
ATOM 934 O O . GLY A 1 123 ? -12.717 0.837 13.673 1.00 81.56 123 GLY A O 1
ATOM 935 N N . PRO A 1 124 ? -13.534 -0.308 11.906 1.00 80.19 124 PRO A N 1
ATOM 936 C CA . PRO A 1 124 ? -14.912 0.120 12.093 1.00 80.19 124 PRO A CA 1
ATOM 937 C C . PRO A 1 124 ? -15.434 -0.203 13.501 1.00 80.19 124 PRO A C 1
ATOM 939 O O . PRO A 1 124 ? -15.064 -1.229 14.080 1.00 80.19 124 PRO A O 1
ATOM 942 N N . PRO A 1 125 ? -16.296 0.664 14.068 1.00 76.69 125 PRO A N 1
ATOM 943 C CA . PRO A 1 125 ? -16.823 0.469 15.407 1.00 76.69 125 PRO A CA 1
ATOM 944 C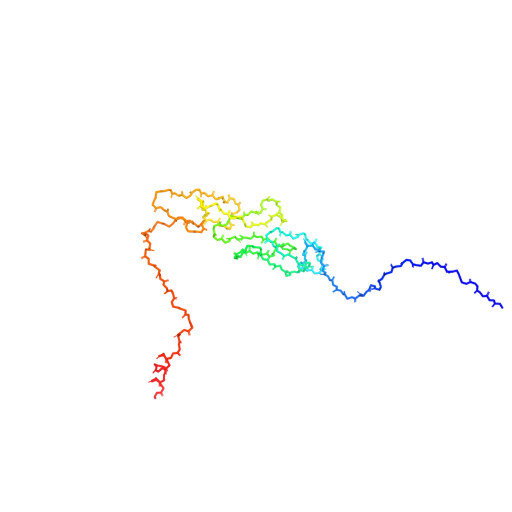 C . PRO A 1 125 ? -17.634 -0.825 15.477 1.00 76.69 125 PRO A C 1
ATOM 946 O O . PRO A 1 125 ? -18.527 -1.060 14.660 1.00 76.69 125 PRO A O 1
ATOM 949 N N . PHE A 1 126 ? -17.358 -1.643 16.488 1.00 68.69 126 PHE A N 1
ATOM 950 C CA . PHE A 1 126 ? -18.170 -2.818 16.776 1.00 68.69 126 PHE A CA 1
ATOM 951 C C . PHE A 1 126 ? -19.303 -2.437 17.734 1.00 68.69 126 PHE A C 1
ATOM 953 O O . PHE A 1 126 ? -19.055 -1.950 18.837 1.00 68.69 126 PHE A O 1
ATOM 960 N N . LEU A 1 127 ? -20.553 -2.670 17.323 1.00 61.81 127 LEU A N 1
ATOM 961 C CA . LEU A 1 127 ? -21.722 -2.601 18.203 1.00 61.81 127 LEU A CA 1
ATOM 962 C C . LEU A 1 127 ? -21.868 -3.952 18.907 1.00 61.81 127 LEU A C 1
ATOM 964 O O . LEU A 1 127 ? -22.680 -4.787 18.518 1.00 61.81 127 LEU A O 1
ATOM 968 N N . GLY A 1 128 ? -21.040 -4.194 19.916 1.00 53.91 128 GLY A N 1
ATOM 969 C CA . GLY A 1 128 ? -21.142 -5.397 20.733 1.00 53.91 128 GLY A CA 1
ATOM 970 C C . GLY A 1 128 ? -20.937 -5.095 22.206 1.00 53.91 128 GLY A C 1
ATOM 971 O O . GLY A 1 128 ? -20.272 -4.112 22.536 1.00 53.91 128 GLY A O 1
ATOM 972 N N . PRO A 1 129 ? -21.493 -5.925 23.105 1.00 51.31 129 PRO A N 1
ATOM 973 C CA . PRO A 1 129 ? -21.171 -5.816 24.518 1.00 51.31 129 PRO A CA 1
ATOM 974 C C . PRO A 1 129 ? -19.656 -5.972 24.665 1.00 51.31 129 PRO A C 1
ATOM 976 O O . PRO A 1 129 ? -19.073 -6.868 24.055 1.00 51.31 129 PRO A O 1
ATOM 979 N N . SER A 1 130 ? -19.020 -5.093 25.442 1.00 46.12 130 SER A N 1
ATOM 980 C CA . SER A 1 130 ? -17.599 -5.177 25.778 1.00 46.12 130 SER A CA 1
ATOM 981 C C . SER A 1 130 ? -17.246 -6.616 26.154 1.00 46.12 130 SER A C 1
ATOM 983 O O . SER A 1 130 ? -17.641 -7.092 27.219 1.00 46.12 130 SER A O 1
ATOM 985 N N . VAL A 1 131 ? -16.544 -7.342 25.279 1.00 48.56 131 VAL A N 1
ATOM 986 C CA . VAL A 1 131 ? -16.115 -8.709 25.584 1.00 48.56 131 VAL A CA 1
ATOM 987 C C . VAL A 1 131 ? -14.980 -8.597 26.591 1.00 48.56 131 VAL A C 1
ATOM 989 O O . VAL A 1 131 ? -13.809 -8.465 26.247 1.00 48.56 131 VAL A O 1
ATOM 992 N N . LEU A 1 132 ? -15.341 -8.626 27.870 1.00 47.88 132 LEU A N 1
ATOM 993 C CA . LEU A 1 132 ? -14.419 -8.729 28.990 1.00 47.88 132 LEU A CA 1
ATOM 994 C C . LEU A 1 132 ? -14.009 -10.196 29.134 1.00 47.88 132 LEU A C 1
ATOM 996 O O . LEU A 1 132 ? -14.342 -10.867 30.103 1.00 47.88 132 LEU A O 1
ATOM 1000 N N . SER A 1 133 ? -13.362 -10.749 28.112 1.00 45.91 133 SER A N 1
ATOM 1001 C CA . SER A 1 133 ? -12.792 -12.093 28.160 1.00 45.91 133 SER A CA 1
ATOM 1002 C C . SER A 1 133 ? -11.665 -12.199 27.145 1.00 45.91 133 SER A C 1
ATOM 1004 O O . SER A 1 133 ? -11.890 -12.222 25.938 1.00 45.91 133 SER A O 1
ATOM 1006 N N . LYS A 1 134 ? -10.433 -12.282 27.658 1.00 50.38 134 LYS A N 1
ATOM 1007 C CA . LYS A 1 134 ? -9.291 -12.792 26.901 1.00 50.38 134 LYS A CA 1
ATOM 1008 C C . LYS A 1 134 ? -9.607 -14.242 26.549 1.00 50.38 134 LYS A C 1
ATOM 1010 O O . LYS A 1 134 ? -9.451 -15.128 27.385 1.00 50.38 134 LYS A O 1
ATOM 1015 N N . ILE A 1 135 ? -10.078 -14.482 25.334 1.00 57.31 135 ILE A N 1
ATOM 1016 C CA . ILE A 1 135 ? -10.047 -15.824 24.768 1.00 57.31 135 ILE A CA 1
ATOM 1017 C C . ILE A 1 135 ? -8.580 -16.076 24.428 1.00 57.31 135 ILE A C 1
ATOM 1019 O O . ILE 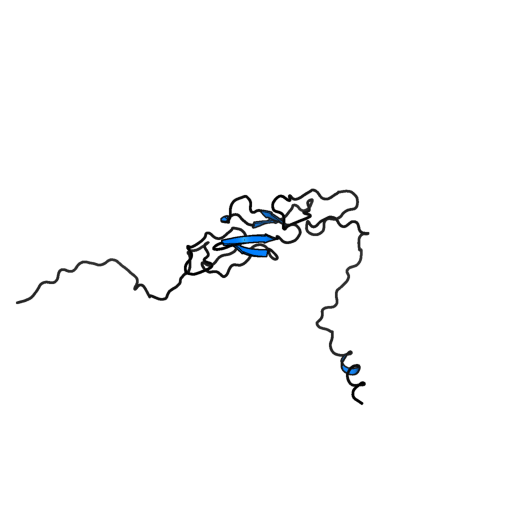A 1 135 ? -8.071 -15.593 23.419 1.00 57.31 135 ILE A O 1
ATOM 1023 N N . SER A 1 136 ? -7.877 -16.776 25.318 1.00 51.38 136 SER A N 1
ATOM 1024 C CA . SER A 1 136 ? -6.606 -17.398 24.968 1.00 51.38 136 SER A CA 1
ATOM 1025 C C . SER A 1 136 ? -6.908 -18.479 23.939 1.00 51.38 136 SER A C 1
ATOM 1027 O O . SER A 1 136 ? -7.467 -19.521 24.276 1.00 51.38 136 SER A O 1
ATOM 1029 N N . LEU A 1 137 ? -6.571 -18.214 22.679 1.00 51.19 137 LEU A N 1
ATOM 1030 C CA . LEU A 1 137 ? -6.444 -19.263 21.676 1.00 51.19 137 LEU A CA 1
ATOM 1031 C C . LEU A 1 137 ? -5.327 -20.206 22.153 1.00 51.19 137 LEU A C 1
ATOM 1033 O O . LEU A 1 137 ? -4.207 -19.733 22.364 1.00 51.19 137 LEU A O 1
ATOM 1037 N N . PRO A 1 138 ? -5.591 -21.504 22.379 1.00 45.81 138 PRO A N 1
ATOM 1038 C CA . PRO A 1 138 ? -4.510 -22.447 22.593 1.00 45.81 138 PRO A CA 1
ATOM 1039 C C . PRO A 1 138 ? -3.686 -22.521 21.307 1.00 45.81 138 PRO A C 1
ATOM 1041 O O . PRO A 1 138 ? -4.234 -22.652 20.210 1.00 45.81 138 PRO A O 1
ATOM 1044 N N . SER A 1 139 ? -2.371 -22.400 21.457 1.00 43.12 139 SER A N 1
ATOM 1045 C CA . SER A 1 139 ? -1.425 -22.595 20.368 1.00 43.12 139 SER A CA 1
ATOM 1046 C C . SER A 1 139 ? -1.629 -23.979 19.746 1.00 43.12 139 SER A C 1
ATOM 1048 O O . SER A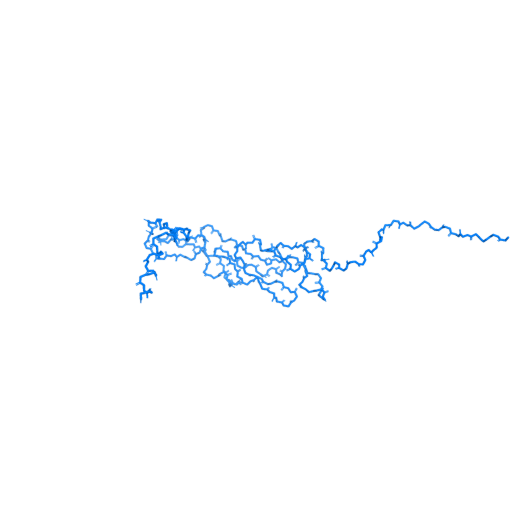 1 139 ? -1.857 -24.960 20.458 1.00 43.12 139 SER A O 1
ATOM 1050 N N . LEU A 1 140 ? -1.544 -24.071 18.418 1.00 51.16 140 LEU A N 1
ATOM 1051 C CA . LEU A 1 140 ? -1.690 -25.319 17.652 1.00 51.16 140 LEU A CA 1
ATOM 1052 C C . LEU A 1 140 ? -0.539 -26.321 17.888 1.00 51.16 140 LEU A C 1
ATOM 1054 O O . LEU A 1 140 ? -0.517 -27.388 17.278 1.00 51.16 140 LEU A O 1
ATOM 1058 N N . ASP A 1 141 ? 0.377 -26.012 18.805 1.00 52.66 141 ASP A N 1
ATOM 1059 C CA . ASP A 1 141 ? 1.566 -26.809 19.101 1.00 52.66 141 ASP A CA 1
ATOM 1060 C C . ASP A 1 141 ? 1.296 -27.979 20.068 1.00 52.66 141 ASP A C 1
ATOM 1062 O O . ASP A 1 141 ? 2.126 -28.879 20.173 1.00 52.66 141 ASP A O 1
ATOM 1066 N N . ASP A 1 142 ? 0.137 -28.024 20.742 1.00 46.50 142 ASP A N 1
ATOM 1067 C CA . ASP A 1 142 ? -0.178 -29.064 21.748 1.00 46.50 142 ASP A CA 1
ATOM 1068 C C . ASP A 1 142 ? -1.216 -30.104 21.271 1.00 46.50 142 ASP A C 1
ATOM 1070 O O . ASP A 1 142 ? -1.756 -30.910 22.029 1.00 46.50 142 ASP A O 1
ATOM 1074 N N . ALA A 1 143 ? -1.501 -30.146 19.969 1.00 49.75 143 ALA A N 1
ATOM 1075 C CA . ALA A 1 143 ? -2.387 -31.148 19.385 1.00 49.75 143 ALA A CA 1
ATOM 1076 C C . ALA A 1 143 ? -1.665 -32.473 19.069 1.00 49.75 143 ALA A C 1
ATOM 1078 O O . ALA A 1 143 ? -1.799 -32.982 17.961 1.00 49.75 143 ALA A O 1
ATOM 1079 N N . SER A 1 144 ? -0.893 -33.079 19.984 1.00 54.75 144 SER A N 1
ATOM 1080 C CA . SER A 1 144 ? -0.349 -34.427 19.713 1.00 54.75 144 SER A CA 1
ATOM 1081 C C . SER A 1 144 ? 0.176 -35.197 20.935 1.00 54.75 144 SER A C 1
ATOM 1083 O O . SER A 1 144 ? 1.362 -35.519 21.018 1.00 54.75 144 SER A O 1
ATOM 1085 N N . ALA A 1 145 ? -0.723 -35.669 21.801 1.00 49.41 145 ALA A N 1
ATOM 1086 C CA . ALA A 1 145 ? -0.478 -36.923 22.535 1.00 49.41 145 ALA A CA 1
ATOM 1087 C C . ALA A 1 145 ? -1.757 -37.726 22.832 1.00 49.41 145 ALA A C 1
ATOM 1089 O O . ALA A 1 145 ? -1.732 -38.954 22.767 1.00 49.41 145 ALA A O 1
ATOM 1090 N N . ALA A 1 146 ? -2.899 -37.070 23.064 1.00 49.03 146 ALA A N 1
ATOM 1091 C CA . ALA A 1 146 ? -4.147 -37.767 23.404 1.00 49.03 146 ALA A CA 1
ATOM 1092 C C . ALA A 1 146 ? -4.942 -38.293 22.185 1.00 49.03 146 ALA A C 1
ATOM 1094 O O . ALA A 1 146 ? -5.651 -39.294 22.295 1.00 49.03 146 ALA A O 1
ATOM 1095 N N . GLN A 1 147 ? -4.785 -37.691 20.999 1.00 51.12 147 GLN A N 1
ATOM 1096 C CA . GLN A 1 147 ? -5.609 -38.026 19.824 1.00 51.12 147 GLN A CA 1
ATOM 1097 C C . GLN A 1 147 ? -5.117 -39.241 19.009 1.00 51.12 147 GLN A C 1
ATOM 1099 O O . GLN A 1 147 ? -5.850 -39.746 18.158 1.00 51.12 147 GLN A O 1
ATOM 1104 N N . ARG A 1 148 ? -3.906 -39.766 19.266 1.00 49.84 148 ARG A N 1
ATOM 1105 C CA . ARG A 1 148 ? -3.356 -40.919 18.516 1.00 49.84 148 ARG A CA 1
ATOM 1106 C C . ARG A 1 148 ? -4.061 -42.250 18.817 1.00 49.84 148 ARG A C 1
ATOM 1108 O O . ARG A 1 148 ? -4.030 -43.149 17.983 1.00 49.84 148 ARG A O 1
ATOM 1115 N N . ASN A 1 149 ? -4.763 -42.369 19.945 1.00 53.59 149 ASN A N 1
ATOM 1116 C CA . ASN A 1 149 ? -5.416 -43.625 20.341 1.00 53.59 149 ASN A CA 1
ATOM 1117 C C . ASN A 1 149 ? -6.855 -43.800 19.825 1.00 53.59 149 ASN A C 1
ATOM 1119 O O . ASN A 1 149 ? -7.441 -44.866 20.014 1.00 53.59 149 ASN A O 1
ATOM 1123 N N . ILE A 1 150 ? -7.429 -42.796 19.153 1.00 52.50 150 ILE A N 1
ATOM 1124 C CA . ILE A 1 150 ? -8.789 -42.896 18.594 1.00 52.50 150 ILE A CA 1
ATOM 1125 C C . ILE A 1 150 ? -8.761 -43.430 17.150 1.00 52.50 150 ILE A C 1
ATOM 1127 O O . ILE A 1 150 ? -9.711 -44.085 16.724 1.00 52.50 150 ILE A O 1
ATOM 1131 N N . LEU A 1 151 ? -7.653 -43.252 16.418 1.00 49.69 151 LEU A N 1
ATOM 1132 C CA . LEU A 1 151 ? -7.544 -43.693 15.020 1.00 49.69 151 LEU A CA 1
ATOM 1133 C C . LEU A 1 151 ? -7.065 -45.150 14.850 1.00 49.69 151 LEU A C 1
ATOM 1135 O O . LEU A 1 151 ? -7.309 -45.750 13.810 1.00 49.69 151 LEU A O 1
ATOM 1139 N N . LEU A 1 152 ? -6.450 -45.758 15.871 1.00 51.94 152 LEU A N 1
ATOM 1140 C CA . LEU A 1 152 ? -5.955 -47.147 15.814 1.00 51.94 152 LEU A CA 1
ATOM 1141 C C . LEU A 1 152 ? -6.966 -48.212 16.283 1.00 51.94 152 LEU A C 1
ATOM 1143 O O . LEU A 1 152 ? -6.698 -49.400 16.152 1.00 51.94 152 LEU A O 1
ATOM 1147 N N . LYS A 1 153 ? -8.157 -47.828 16.771 1.00 50.94 153 LYS A N 1
ATOM 1148 C CA . LYS A 1 153 ? -9.231 -48.784 17.130 1.00 50.94 153 LYS A CA 1
ATOM 1149 C C . LYS A 1 153 ? -10.204 -49.117 15.990 1.00 50.94 153 LYS A C 1
ATOM 1151 O O . LYS A 1 153 ? -11.098 -49.932 16.196 1.00 50.94 153 LYS A O 1
ATOM 1156 N N . LYS A 1 154 ? -10.043 -48.517 14.803 1.00 50.53 154 LYS A N 1
ATOM 1157 C CA . LYS A 1 154 ? -10.877 -48.802 13.616 1.00 50.53 154 LYS A CA 1
ATOM 1158 C C . LYS A 1 154 ? -10.216 -49.706 12.565 1.00 50.53 154 LYS A C 1
ATOM 1160 O O . LYS A 1 154 ? -10.847 -49.984 11.555 1.00 50.53 154 LYS A O 1
ATOM 1165 N N . LEU A 1 155 ? -8.997 -50.189 12.810 1.00 48.25 155 LEU A N 1
ATOM 1166 C CA . LEU A 1 155 ? -8.325 -51.200 11.981 1.00 48.25 155 LEU A CA 1
ATOM 1167 C C . LEU A 1 155 ? -8.236 -52.528 12.744 1.00 48.25 155 LEU A C 1
ATOM 1169 O O . LEU A 1 155 ? -7.149 -53.027 13.024 1.00 48.25 155 LEU A O 1
ATOM 1173 N N . ARG A 1 156 ? -9.401 -53.044 13.142 1.00 47.03 156 ARG A N 1
ATOM 1174 C CA . ARG A 1 156 ? -9.558 -54.442 13.544 1.00 47.03 156 ARG A CA 1
ATOM 1175 C C . ARG A 1 156 ? -10.100 -55.224 12.362 1.00 47.03 156 ARG A C 1
ATOM 1177 O O . ARG A 1 156 ? -11.001 -54.666 11.698 1.00 47.03 156 ARG A O 1
#

Secondary structure (DSSP, 8-state):
-------------------------TTEE-SSTTSPPEEPPTTEEE-SSS-EEESSTT-EEEEETTEEEEEE--TTEEEE-TT-GGG-EEEEPPTTEE-S-SS-SS---EEPPTTT-B-GGGPPPB-S--------PPPGGG-SSSTHHHHTTS--

Sequence (156 aa):
EGHQALRFPFPGDTTKTLVGSSRCGEGQYILDPFFSCVNCPVGLICNGTNLVQPVTEGAVWVTDGEFFTLVECPVGHRLDIQAGRENQRCTKCREDEFIMRSDDPEMSCRKCPTIGATCPNGGPPFLGPSVLSKISLPSLDDASAAQRNILLKKLR